Protein AF-A0A2S7QTM5-F1 (afdb_monomer)

Secondary structure (DSSP, 8-state):
----PPPPPPSPPPPPP--TT---SSPPPPPTTS------S---------TTSPPPPPPPTHHHHHHHHHHHHHHHHHHHHHHHHHHHHHHTSS--

pLDDT: mean 75.63, std 12.45, range [46.53, 96.38]

Foldseek 3Di:
DDDDDDDDDDDDDDPDDDDPPPPPPDDDDDDPPVDPPPPPDDPPPDDDDDPPDDPDPPDPPCVVVVVVVVVVVVVVVVVVVVVVVVVVVVVVPPDD

Mean predicted aligned error: 20.3 Å

Structure (mmCIF, N/CA/C/O backbone):
data_AF-A0A2S7QTM5-F1
#
_entry.id   AF-A0A2S7QTM5-F1
#
loop_
_atom_site.group_PDB
_atom_site.id
_atom_site.type_symbol
_atom_site.label_atom_id
_atom_site.label_alt_id
_atom_site.label_comp_id
_atom_site.label_asym_id
_atom_site.label_entity_id
_atom_site.label_seq_id
_atom_site.pdbx_PDB_ins_code
_atom_site.Cartn_x
_atom_site.Cartn_y
_atom_site.Cartn_z
_atom_site.occupancy
_atom_site.B_iso_or_equiv
_atom_site.auth_seq_id
_atom_site.auth_comp_id
_atom_site.auth_asym_id
_atom_site.auth_atom_id
_atom_site.pdbx_PDB_model_num
ATOM 1 N N . MET A 1 1 ? 7.133 19.680 53.955 1.00 46.53 1 MET A N 1
ATOM 2 C CA . MET A 1 1 ? 5.943 18.919 54.387 1.00 46.53 1 MET A CA 1
ATOM 3 C C . MET A 1 1 ? 5.919 17.634 53.579 1.00 46.53 1 MET A C 1
ATOM 5 O O . MET A 1 1 ? 5.990 17.723 52.363 1.00 46.53 1 MET A O 1
ATOM 9 N N . SER A 1 2 ? 5.973 16.465 54.218 1.00 62.16 2 SER A N 1
ATOM 10 C CA . SER A 1 2 ? 6.038 15.177 53.516 1.00 62.16 2 SER A CA 1
ATOM 11 C C . SER A 1 2 ? 4.706 14.884 52.830 1.00 62.16 2 SER A C 1
ATOM 13 O O . SER A 1 2 ? 3.692 14.730 53.510 1.00 62.16 2 SER A O 1
ATOM 15 N N . GLU A 1 3 ? 4.713 14.818 51.501 1.00 68.56 3 GLU A N 1
ATOM 16 C CA . GLU A 1 3 ? 3.540 14.467 50.702 1.00 68.56 3 GLU A CA 1
ATOM 17 C C . GLU A 1 3 ? 3.031 13.072 51.081 1.00 68.56 3 GLU A C 1
ATOM 19 O O . GLU A 1 3 ? 3.742 12.066 50.992 1.00 68.56 3 GLU A O 1
ATOM 24 N N . THR A 1 4 ? 1.782 13.008 51.531 1.00 77.62 4 THR A N 1
ATOM 25 C CA . THR A 1 4 ? 1.094 11.762 51.854 1.00 77.62 4 THR A CA 1
ATOM 26 C C . THR A 1 4 ? 0.808 10.996 50.562 1.00 77.62 4 THR A C 1
ATOM 28 O O . THR A 1 4 ? -0.100 11.319 49.797 1.00 77.62 4 THR A O 1
ATOM 31 N N . LYS A 1 5 ? 1.616 9.964 50.287 1.00 81.19 5 LYS A N 1
ATOM 32 C CA . LYS A 1 5 ? 1.419 9.075 49.133 1.00 81.19 5 LYS A CA 1
ATOM 33 C C . LYS A 1 5 ? 0.063 8.371 49.237 1.00 81.19 5 LYS A C 1
ATOM 35 O O . LYS A 1 5 ? -0.317 7.895 50.306 1.00 81.19 5 LYS A O 1
ATOM 40 N N . ARG A 1 6 ? -0.659 8.283 48.115 1.00 82.88 6 ARG A N 1
ATOM 41 C CA . ARG A 1 6 ? -1.947 7.577 48.049 1.00 82.88 6 ARG A CA 1
ATOM 42 C C . ARG A 1 6 ? -1.751 6.099 48.430 1.00 82.88 6 ARG A C 1
ATOM 44 O O . ARG A 1 6 ? -0.800 5.485 47.942 1.00 82.88 6 ARG A O 1
ATOM 51 N N . PRO A 1 7 ? -2.622 5.516 49.270 1.00 81.88 7 PRO A N 1
ATOM 52 C CA . PRO A 1 7 ? -2.515 4.110 49.638 1.00 81.88 7 PRO A CA 1
ATOM 53 C C . PRO A 1 7 ? -2.761 3.211 48.420 1.00 81.88 7 PRO A C 1
ATOM 55 O O . PRO A 1 7 ? -3.629 3.487 47.591 1.00 81.88 7 PRO A O 1
ATOM 58 N N . LEU A 1 8 ? -1.997 2.121 48.320 1.00 80.88 8 LEU A N 1
ATOM 59 C CA . LEU A 1 8 ? -2.173 1.121 47.268 1.00 80.88 8 LEU A CA 1
ATOM 60 C C . LEU A 1 8 ? -3.479 0.349 47.489 1.00 80.88 8 LEU A C 1
ATOM 62 O O . LEU A 1 8 ? -3.722 -0.177 48.577 1.00 80.88 8 LEU A O 1
ATOM 66 N N . LEU A 1 9 ? -4.295 0.247 46.440 1.00 81.00 9 LEU A N 1
ATOM 67 C CA . LEU A 1 9 ? -5.479 -0.610 46.424 1.00 81.00 9 LEU A CA 1
ATOM 68 C C . LEU A 1 9 ? -5.032 -2.077 46.435 1.00 81.00 9 LEU A C 1
ATOM 70 O O . LEU A 1 9 ? -4.358 -2.533 45.514 1.00 81.00 9 LEU A O 1
ATOM 74 N N . LYS A 1 10 ? -5.396 -2.809 47.491 1.00 84.19 10 LYS A N 1
ATOM 75 C CA . LYS A 1 10 ? -5.152 -4.251 47.624 1.00 84.19 10 LYS A CA 1
ATOM 76 C C . LYS A 1 10 ? -6.437 -5.020 47.315 1.00 84.19 10 LYS A C 1
ATOM 78 O O . LYS A 1 10 ? -7.505 -4.632 47.783 1.00 84.19 10 LYS A O 1
ATOM 83 N N . GLY A 1 11 ? -6.324 -6.123 46.579 1.00 84.56 11 GLY A N 1
ATOM 84 C CA . GLY A 1 11 ? -7.435 -7.029 46.268 1.00 84.56 11 GLY A CA 1
ATOM 85 C C . GLY A 1 11 ? -7.641 -7.247 44.770 1.00 84.56 11 GLY A C 1
ATOM 86 O O . GLY A 1 11 ? -6.951 -6.655 43.943 1.00 84.56 11 GLY A O 1
ATOM 87 N N . SER A 1 12 ? -8.589 -8.124 44.429 1.00 84.44 12 SER A N 1
ATOM 88 C CA . SER A 1 12 ? -8.941 -8.400 43.034 1.00 84.44 12 SER A CA 1
ATOM 89 C C . SER A 1 12 ? -9.509 -7.147 42.367 1.00 84.44 12 SER A C 1
ATOM 91 O O . SER A 1 12 ? -10.381 -6.472 42.927 1.00 84.44 12 SER A O 1
ATOM 93 N N . LEU A 1 13 ? -8.999 -6.829 41.179 1.00 82.56 13 LEU A N 1
ATOM 94 C CA . LEU A 1 13 ? -9.463 -5.692 40.396 1.00 82.56 13 LEU A CA 1
ATOM 95 C C . 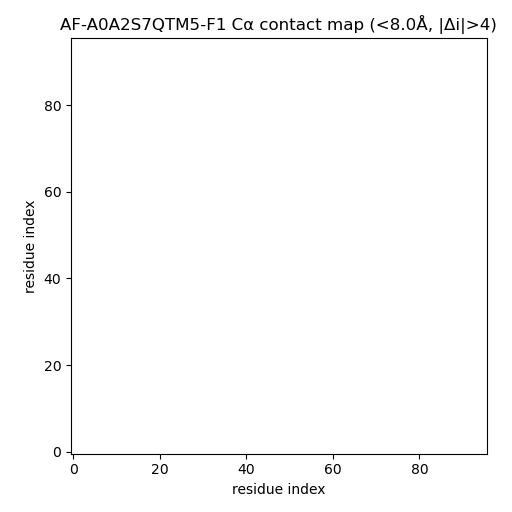LEU A 1 13 ? -10.930 -5.905 40.018 1.00 82.56 13 LEU A C 1
ATOM 97 O O . LEU A 1 13 ? -11.316 -6.963 39.522 1.00 82.56 13 LEU A O 1
ATOM 101 N N . ARG A 1 14 ? -11.759 -4.888 40.262 1.00 83.19 14 ARG A N 1
ATOM 102 C CA . ARG A 1 14 ? -13.162 -4.909 39.847 1.00 83.19 14 ARG A CA 1
ATOM 103 C C . ARG A 1 14 ? -13.291 -4.382 38.419 1.00 83.19 14 ARG A C 1
ATOM 105 O O . ARG A 1 14 ? -12.563 -3.453 38.062 1.00 83.19 14 ARG A O 1
ATOM 112 N N . PRO A 1 15 ? -14.241 -4.911 37.631 1.00 83.88 15 PRO A N 1
ATOM 113 C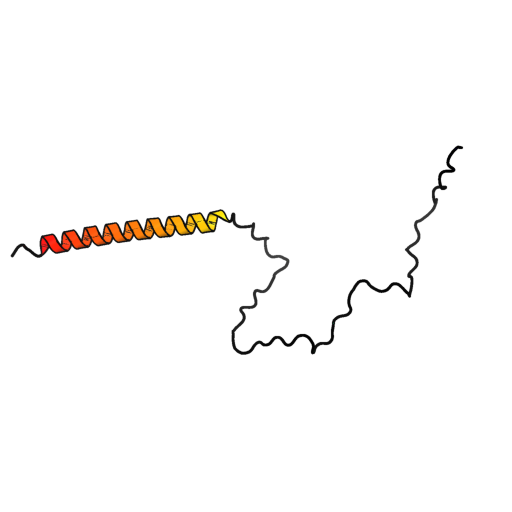 CA . PRO A 1 15 ? -14.596 -4.315 36.357 1.00 83.88 15 PRO A CA 1
ATOM 114 C C . PRO A 1 15 ? -14.974 -2.834 36.526 1.00 83.88 15 PRO A C 1
ATOM 116 O O . PRO A 1 15 ? -15.558 -2.463 37.555 1.00 83.88 15 PRO A O 1
ATOM 119 N N . PRO A 1 16 ? -14.667 -1.982 35.536 1.00 82.69 16 PRO A N 1
ATOM 120 C CA . PRO A 1 16 ? -15.140 -0.605 35.509 1.00 82.69 16 PRO A CA 1
ATOM 121 C C . PRO A 1 16 ? -16.660 -0.538 35.695 1.00 82.69 16 PRO A C 1
ATOM 123 O O . PRO A 1 16 ? -17.401 -1.354 35.145 1.00 82.69 16 PRO A O 1
ATOM 126 N N . LYS A 1 17 ? -17.141 0.446 36.463 1.00 82.31 17 LYS A N 1
ATOM 127 C CA . LYS A 1 17 ? -18.584 0.693 36.577 1.00 82.31 17 LYS A CA 1
ATOM 128 C C . LYS A 1 17 ? -19.105 1.175 35.224 1.00 82.31 17 LYS A C 1
ATOM 130 O O . LYS A 1 17 ? -18.611 2.172 34.700 1.00 82.31 17 LYS A O 1
ATOM 135 N N . VAL A 1 18 ? -20.104 0.483 34.684 1.00 75.44 18 VAL A N 1
ATOM 136 C CA . VAL A 1 18 ? -20.810 0.914 33.474 1.00 75.44 18 VAL A CA 1
ATOM 137 C C . VAL A 1 18 ? -21.546 2.207 33.812 1.00 75.44 18 VAL A C 1
ATOM 139 O O . VAL A 1 18 ? -22.441 2.209 34.654 1.00 75.44 18 VAL A O 1
ATOM 142 N N . ASN A 1 19 ? -21.124 3.313 33.206 1.00 74.75 19 ASN A N 1
ATOM 143 C CA . ASN A 1 19 ? -21.783 4.598 33.373 1.00 74.75 19 ASN A CA 1
ATOM 144 C C . ASN A 1 19 ? -22.840 4.732 32.263 1.00 74.75 19 ASN A C 1
ATOM 146 O O . ASN A 1 19 ? -22.456 4.798 31.093 1.00 74.75 19 ASN A O 1
ATOM 150 N N . PRO A 1 20 ? -24.149 4.740 32.578 1.00 68.62 20 PRO A N 1
ATOM 151 C CA . PRO A 1 20 ? -25.205 4.780 31.563 1.00 68.62 20 PRO A CA 1
ATOM 152 C C . PRO A 1 20 ? -25.215 6.093 30.767 1.00 68.62 20 PRO A C 1
ATOM 154 O O . PRO A 1 20 ? -25.810 6.155 29.699 1.00 68.62 20 PRO A O 1
ATOM 157 N N . SER A 1 21 ? -24.536 7.132 31.264 1.00 66.81 21 SER A N 1
ATOM 158 C CA . SER A 1 21 ? -24.379 8.425 30.598 1.00 66.81 21 SER A CA 1
ATOM 159 C C . SER A 1 21 ? -23.106 8.540 29.754 1.00 66.81 21 SER A C 1
ATOM 161 O O . SER A 1 21 ? -22.756 9.651 29.357 1.00 66.81 21 SER A O 1
ATOM 163 N N . ASN A 1 22 ? -22.366 7.449 29.519 1.00 62.62 22 ASN A N 1
ATOM 164 C CA . ASN A 1 22 ? -21.250 7.490 28.578 1.00 62.62 22 ASN A CA 1
ATOM 165 C C . ASN A 1 22 ? -21.822 7.755 27.183 1.00 62.62 22 ASN A C 1
ATOM 167 O O . ASN A 1 22 ? -22.296 6.835 26.516 1.00 62.62 22 ASN A O 1
ATOM 171 N N . LEU A 1 23 ? -21.769 9.019 26.751 1.00 66.56 23 LEU A N 1
ATOM 172 C CA . LEU A 1 23 ? -21.862 9.355 25.341 1.00 66.56 23 LEU A CA 1
ATOM 173 C C . LEU A 1 23 ? -20.782 8.541 24.635 1.00 66.56 23 LEU A C 1
ATOM 175 O O . LEU A 1 23 ? -19.585 8.758 24.807 1.00 66.56 23 LEU A O 1
ATOM 179 N N . SER A 1 24 ? -21.233 7.535 23.903 1.00 68.44 24 SER A N 1
ATOM 180 C CA . SER A 1 24 ? -20.407 6.781 22.983 1.00 68.44 24 SER A CA 1
ATOM 181 C C .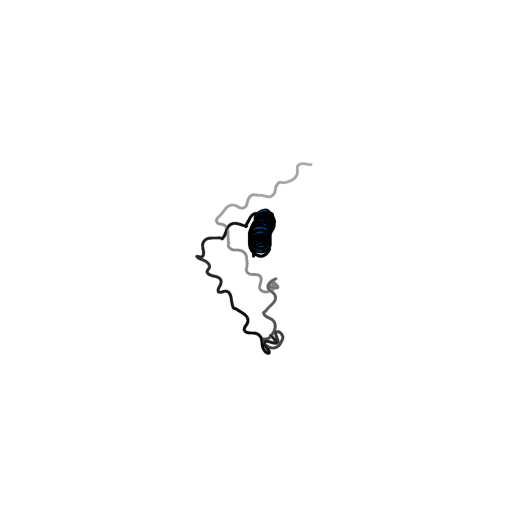 SER A 1 24 ? -19.698 7.775 22.056 1.00 68.44 24 SER A C 1
ATOM 183 O O . SER A 1 24 ? -20.363 8.573 21.402 1.00 68.44 24 SER A O 1
ATOM 185 N N . TYR A 1 25 ? -18.361 7.742 21.986 1.00 67.94 25 TYR A N 1
ATOM 186 C CA . TYR A 1 25 ? -17.603 8.475 20.954 1.00 67.94 25 TYR A CA 1
ATOM 187 C C . TYR A 1 25 ? -17.922 7.971 19.543 1.00 67.94 25 TYR A C 1
ATOM 189 O O . TYR A 1 25 ? -17.589 8.608 18.547 1.00 67.94 25 TYR A O 1
ATOM 197 N N . THR A 1 26 ? -18.535 6.795 19.460 1.00 68.81 26 THR A N 1
ATOM 198 C CA . THR A 1 26 ? -18.999 6.213 18.215 1.00 68.81 26 THR A CA 1
ATOM 199 C C . THR A 1 26 ? -20.200 7.008 17.725 1.00 68.81 26 THR A C 1
ATOM 201 O O . THR A 1 26 ? -21.284 6.945 18.307 1.00 68.81 26 THR A O 1
ATOM 204 N N . GLN A 1 27 ? -19.995 7.754 16.643 1.00 69.75 27 GLN A N 1
ATOM 205 C CA . GLN A 1 27 ? -21.079 8.361 15.889 1.00 69.75 27 GLN A CA 1
ATOM 206 C C . GLN A 1 27 ? -22.024 7.237 15.423 1.00 69.75 27 GLN A C 1
ATOM 208 O O . GLN A 1 27 ? -21.552 6.276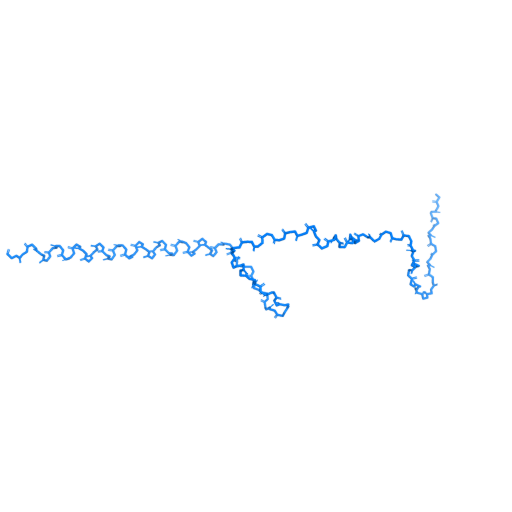 14.804 1.00 69.75 27 GLN A O 1
ATOM 213 N N . PRO A 1 28 ? -23.330 7.298 15.743 1.00 69.56 28 PRO A N 1
ATOM 214 C CA . PRO A 1 28 ? -24.277 6.326 15.220 1.00 69.56 28 PRO A CA 1
ATOM 215 C C . PRO A 1 28 ? -24.277 6.404 13.687 1.00 69.56 28 PRO A C 1
ATOM 217 O O . PRO A 1 28 ? -24.073 7.492 13.140 1.00 69.56 28 PRO A O 1
ATOM 220 N N . PRO A 1 29 ? -24.493 5.281 12.980 1.00 66.12 29 PRO A N 1
ATOM 221 C CA . PRO A 1 29 ? -24.591 5.301 11.530 1.00 66.12 29 PRO A CA 1
ATOM 222 C C . PRO A 1 29 ? -25.656 6.316 11.115 1.00 66.12 29 PRO A C 1
ATOM 224 O O . PRO A 1 29 ? -26.801 6.228 11.565 1.00 66.12 29 PRO A O 1
ATOM 227 N N . ALA A 1 30 ? -25.274 7.290 10.292 1.00 66.69 30 ALA A N 1
ATOM 228 C CA . ALA A 1 30 ? -26.246 8.190 9.698 1.00 66.69 30 ALA A CA 1
ATOM 229 C C . ALA A 1 30 ? -27.184 7.388 8.780 1.00 66.69 30 ALA A C 1
ATOM 231 O O . ALA A 1 30 ? -26.824 6.317 8.280 1.00 66.69 30 ALA A O 1
ATOM 232 N N . SER A 1 31 ? -28.422 7.862 8.646 1.00 69.75 31 SER A N 1
ATOM 233 C CA . SER A 1 31 ? -29.506 7.144 7.969 1.00 69.75 31 SER A CA 1
ATOM 234 C C . SER A 1 31 ? -29.119 6.679 6.554 1.00 69.75 31 SER A C 1
ATOM 236 O O . SER A 1 31 ? -28.296 7.301 5.882 1.00 69.75 31 SER A O 1
ATOM 238 N N . ARG A 1 32 ? -29.725 5.577 6.085 1.00 62.47 32 ARG A N 1
ATOM 239 C CA . ARG A 1 32 ? -29.421 4.953 4.779 1.00 62.47 32 ARG A CA 1
ATOM 240 C C . ARG A 1 32 ? -29.512 5.909 3.580 1.00 62.47 32 ARG A C 1
ATOM 242 O O . ARG A 1 32 ? -28.862 5.636 2.576 1.00 62.47 32 ARG A O 1
ATOM 249 N N . ASP A 1 33 ? -30.269 6.997 3.698 1.00 64.06 33 ASP A N 1
ATOM 250 C CA . ASP A 1 33 ? -30.553 7.932 2.605 1.00 64.06 33 ASP A CA 1
ATOM 251 C C . ASP A 1 33 ? -29.549 9.093 2.478 1.00 64.06 33 ASP A C 1
ATOM 253 O O . ASP A 1 33 ? -29.609 9.838 1.503 1.00 64.06 33 ASP A O 1
ATOM 257 N N . GLU A 1 34 ? -28.586 9.251 3.396 1.00 60.78 34 GLU A N 1
ATOM 258 C CA . GLU A 1 34 ? -27.536 10.283 3.258 1.00 60.78 34 GLU A CA 1
ATOM 259 C C . GLU A 1 34 ? -26.430 9.897 2.260 1.00 60.78 34 GLU A C 1
ATOM 261 O O . GLU A 1 34 ? -25.708 10.758 1.756 1.00 60.78 34 GLU A O 1
ATOM 266 N N . LEU A 1 35 ? -26.292 8.607 1.937 1.00 55.88 35 LEU A N 1
ATOM 267 C CA . LEU A 1 35 ? -25.287 8.102 1.001 1.00 55.88 35 LEU A CA 1
ATOM 268 C C . 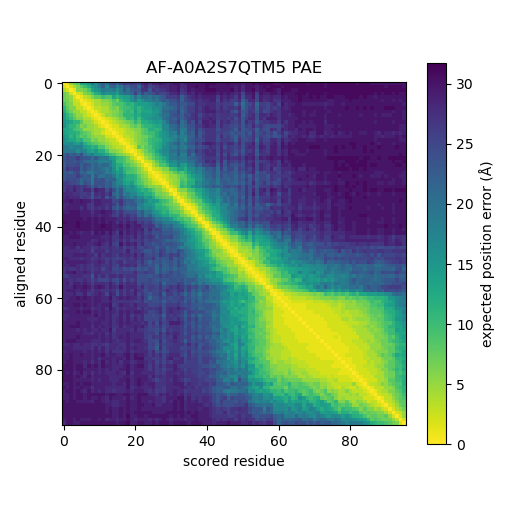LEU A 1 35 ? -25.921 7.806 -0.359 1.00 55.88 35 LEU A C 1
ATOM 270 O O . LEU A 1 35 ? -26.105 6.653 -0.749 1.00 55.88 35 LEU A O 1
ATOM 274 N N . SER A 1 36 ? -26.213 8.852 -1.129 1.00 56.00 36 SER A N 1
ATOM 275 C CA . SER A 1 36 ? -26.523 8.692 -2.548 1.00 56.00 36 SER A CA 1
ATOM 276 C C . SER A 1 36 ? -25.241 8.335 -3.312 1.00 56.00 36 SER A C 1
ATOM 278 O O . SER A 1 36 ? -24.534 9.209 -3.819 1.00 56.00 36 SER A O 1
ATOM 280 N N . ILE A 1 37 ? -24.910 7.043 -3.397 1.00 61.84 37 ILE A N 1
ATOM 281 C CA . ILE A 1 37 ? -23.891 6.563 -4.337 1.00 61.84 37 ILE A CA 1
ATOM 282 C C . ILE A 1 37 ? -24.502 6.693 -5.732 1.00 61.84 37 ILE A C 1
ATOM 284 O O . ILE A 1 37 ? -25.239 5.824 -6.194 1.00 61.84 37 ILE A O 1
ATOM 288 N N . GLY A 1 38 ? -24.220 7.812 -6.396 1.00 55.91 38 GLY A N 1
ATOM 289 C CA . GLY A 1 38 ? -24.588 8.061 -7.785 1.00 55.91 38 GLY A CA 1
ATOM 290 C C . GLY A 1 38 ? -23.812 7.155 -8.738 1.00 55.91 38 GLY A C 1
ATOM 291 O O . GLY A 1 38 ? -22.968 7.622 -9.495 1.00 55.91 38 GLY A O 1
ATOM 292 N N . ALA A 1 39 ? -24.072 5.849 -8.713 1.00 60.06 39 ALA A N 1
ATOM 293 C CA . ALA A 1 39 ? -23.534 4.908 -9.686 1.00 60.06 39 ALA A CA 1
ATOM 294 C C . ALA A 1 39 ? -24.417 4.890 -10.942 1.00 60.06 39 ALA A C 1
ATOM 296 O O . ALA A 1 39 ? -25.009 3.877 -11.303 1.00 60.06 39 ALA A O 1
ATOM 297 N N . GLN A 1 40 ? -24.503 6.027 -11.631 1.00 57.75 40 GLN A N 1
ATOM 298 C CA . GLN A 1 40 ? -24.942 6.048 -13.022 1.00 57.75 40 GLN A CA 1
ATOM 299 C C . GLN A 1 40 ? -23.713 5.829 -13.916 1.00 57.75 40 GLN A C 1
ATOM 301 O O . GLN A 1 40 ? -22.891 6.719 -14.121 1.00 57.75 40 GLN A O 1
ATOM 306 N N . GLY A 1 41 ? -23.587 4.610 -14.446 1.00 57.03 41 GLY A N 1
ATOM 307 C CA . GLY A 1 41 ? -22.974 4.403 -15.761 1.00 57.03 41 GLY A CA 1
ATOM 308 C C . GLY A 1 41 ? -21.482 4.079 -15.847 1.00 57.03 41 GLY A C 1
ATOM 309 O O . GLY A 1 41 ? -20.936 4.142 -16.945 1.00 57.03 41 GLY A O 1
ATOM 310 N N . LYS A 1 42 ? -20.794 3.689 -14.770 1.00 61.12 42 LYS A N 1
ATOM 311 C CA . LYS A 1 42 ? -19.441 3.115 -14.894 1.00 61.12 42 LYS A CA 1
ATOM 312 C C . LYS A 1 42 ? -19.370 1.833 -14.087 1.00 61.12 42 LYS A C 1
ATOM 314 O O . LYS A 1 42 ? -19.656 1.846 -12.898 1.00 61.12 42 LYS A O 1
ATOM 319 N N . ASN A 1 43 ? -19.026 0.731 -14.752 1.00 62.62 43 ASN A N 1
ATOM 320 C CA . ASN A 1 43 ? -18.731 -0.553 -14.126 1.00 62.62 43 ASN A CA 1
ATOM 321 C C . ASN A 1 43 ? -17.549 -0.336 -13.163 1.00 62.62 43 ASN A C 1
ATOM 323 O O . ASN A 1 43 ? -16.389 -0.331 -13.575 1.00 62.62 43 ASN A O 1
ATOM 327 N N . VAL A 1 44 ? -17.846 -0.004 -11.905 1.00 61.16 44 VAL A N 1
ATOM 328 C CA . VAL A 1 44 ? -16.826 0.202 -10.880 1.00 61.16 44 VAL A CA 1
ATOM 329 C C . VAL A 1 44 ? -16.270 -1.176 -10.579 1.00 61.16 44 VAL A C 1
ATOM 331 O O . VAL A 1 44 ? -16.972 -2.031 -10.044 1.00 61.16 44 VAL A O 1
ATOM 334 N N . LYS A 1 45 ? -15.018 -1.405 -10.972 1.00 65.62 45 LYS A N 1
ATOM 335 C CA . LYS A 1 45 ? -14.315 -2.650 -10.687 1.00 65.62 45 LYS A CA 1
ATOM 336 C C . LYS A 1 45 ? -14.130 -2.742 -9.173 1.00 65.62 45 LYS A C 1
ATOM 338 O O . LYS A 1 45 ? -13.227 -2.122 -8.617 1.00 65.62 45 LYS A O 1
ATOM 343 N N . VAL A 1 46 ? -15.032 -3.460 -8.512 1.00 66.50 46 VAL A N 1
ATOM 344 C CA . VAL A 1 46 ? -14.949 -3.727 -7.077 1.00 66.50 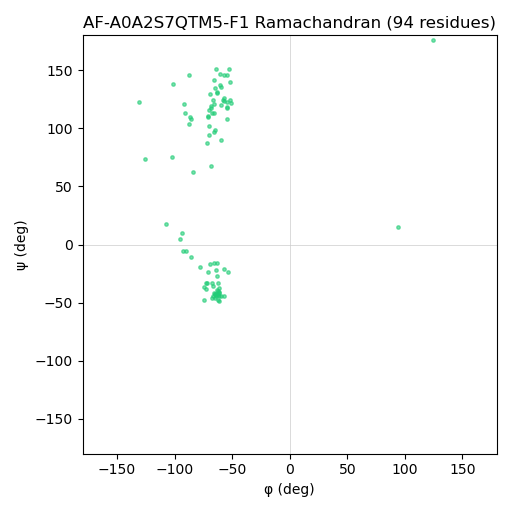46 VAL A CA 1
ATOM 345 C C . VAL A 1 46 ? -13.743 -4.635 -6.868 1.00 66.50 46 VAL A C 1
ATOM 347 O O . VAL A 1 46 ? -13.713 -5.763 -7.356 1.00 66.50 46 VAL A O 1
ATOM 350 N N . VAL A 1 47 ? -12.713 -4.115 -6.204 1.00 71.25 47 VAL A N 1
ATOM 351 C CA . VAL A 1 47 ? -11.574 -4.921 -5.767 1.00 71.25 47 VAL A CA 1
ATOM 352 C C . VAL A 1 47 ? -11.961 -5.522 -4.424 1.00 71.25 47 VAL A C 1
ATOM 354 O O . VAL A 1 47 ? -12.084 -4.808 -3.432 1.00 71.25 47 VAL A O 1
ATOM 357 N N . GLU A 1 48 ? -12.214 -6.826 -4.413 1.00 75.25 48 GLU A N 1
ATOM 358 C CA . GLU A 1 48 ? -12.488 -7.569 -3.188 1.00 75.25 48 GLU A CA 1
ATOM 359 C C . GLU A 1 48 ? -11.229 -7.582 -2.308 1.00 75.25 48 GLU A C 1
ATOM 361 O O . GLU A 1 48 ? -10.159 -8.029 -2.728 1.00 75.25 48 GLU A O 1
ATOM 366 N N . PHE A 1 49 ? -11.345 -7.053 -1.088 1.00 67.12 49 PHE A N 1
ATOM 367 C CA . PHE A 1 49 ? -10.264 -7.071 -0.106 1.00 67.12 49 PHE A CA 1
ATOM 368 C C . PHE A 1 49 ? -10.315 -8.379 0.682 1.00 67.12 49 PHE A C 1
ATOM 370 O O . PHE A 1 49 ? -11.206 -8.585 1.502 1.00 67.12 49 PHE A O 1
ATOM 377 N N . ASN A 1 50 ? -9.335 -9.251 0.455 1.00 79.94 50 ASN A N 1
ATOM 378 C CA . ASN A 1 50 ? -9.166 -10.477 1.225 1.00 79.94 50 ASN A CA 1
ATOM 379 C C . ASN A 1 50 ? -8.226 -10.225 2.421 1.00 79.94 50 ASN A C 1
ATOM 381 O O . ASN A 1 50 ? -7.069 -9.851 2.238 1.00 79.94 50 ASN A O 1
ATOM 385 N N . SER A 1 51 ? -8.709 -10.451 3.645 1.00 72.06 51 SER A N 1
ATOM 386 C CA . SER A 1 51 ? -7.941 -10.281 4.890 1.00 72.06 51 SER A CA 1
ATOM 387 C C . SER A 1 51 ? -6.829 -11.317 5.086 1.00 72.06 51 SER A C 1
ATOM 389 O O . SER A 1 51 ? -5.919 -11.087 5.879 1.00 72.06 51 SER A O 1
ATOM 391 N N . SER A 1 52 ? -6.870 -12.433 4.354 1.00 81.88 52 SER A N 1
ATOM 392 C CA . SER A 1 52 ? -5.795 -13.423 4.285 1.00 81.88 52 SER A CA 1
ATOM 393 C C . SER A 1 52 ? -4.861 -13.202 3.092 1.00 81.88 52 SER A C 1
ATOM 395 O O . SER A 1 52 ? -4.000 -14.044 2.832 1.00 81.88 52 SER A O 1
ATOM 397 N N . ALA A 1 53 ? -5.038 -12.121 2.321 1.00 78.75 53 ALA A N 1
ATOM 398 C CA . ALA A 1 53 ? -4.124 -11.808 1.234 1.00 78.75 53 ALA A CA 1
ATOM 399 C C . ALA A 1 53 ? -2.739 -11.487 1.798 1.00 78.75 53 ALA A C 1
ATOM 401 O O . ALA A 1 53 ? -2.597 -10.717 2.749 1.00 78.75 53 ALA A O 1
ATOM 402 N N . ILE A 1 54 ? -1.711 -12.066 1.178 1.00 78.56 54 ILE A N 1
ATOM 403 C CA . ILE A 1 54 ? -0.321 -11.739 1.485 1.00 78.56 54 ILE A CA 1
ATOM 404 C C . ILE A 1 54 ? -0.153 -10.229 1.265 1.00 78.56 54 ILE A C 1
ATOM 406 O O . ILE A 1 54 ? -0.446 -9.764 0.156 1.00 78.56 54 ILE A O 1
ATOM 410 N N . PRO A 1 55 ? 0.293 -9.458 2.279 1.00 75.38 55 PRO A N 1
ATOM 411 C CA . PRO A 1 55 ? 0.518 -8.032 2.123 1.00 75.38 55 PRO A CA 1
ATOM 412 C C . PRO A 1 55 ? 1.449 -7.815 0.939 1.00 75.38 55 PRO A C 1
ATOM 414 O O . PRO A 1 55 ? 2.578 -8.311 0.933 1.00 75.38 55 PRO A O 1
ATOM 417 N N . GLN A 1 56 ? 0.975 -7.107 -0.085 1.00 75.12 56 GLN A N 1
ATOM 418 C CA . GLN A 1 56 ? 1.873 -6.706 -1.154 1.00 75.12 56 GLN A CA 1
ATOM 419 C C . GLN A 1 56 ? 2.833 -5.677 -0.559 1.00 75.12 56 GLN A C 1
ATOM 421 O O . GLN A 1 56 ? 2.366 -4.655 -0.046 1.00 75.12 56 GLN A O 1
ATOM 426 N N . PRO A 1 57 ? 4.152 -5.939 -0.556 1.00 76.62 57 PRO A N 1
ATOM 427 C CA . PRO A 1 57 ? 5.100 -4.956 -0.070 1.00 76.62 57 PRO A CA 1
ATOM 428 C C . PRO A 1 57 ? 4.923 -3.673 -0.877 1.00 76.62 57 PRO A C 1
ATOM 430 O O . PRO A 1 57 ? 4.615 -3.716 -2.072 1.00 76.62 57 PRO A O 1
ATOM 433 N N . PHE A 1 58 ? 5.119 -2.531 -0.222 1.00 68.56 58 PHE A N 1
ATOM 434 C CA . PHE A 1 58 ? 5.140 -1.253 -0.914 1.00 68.56 58 PHE A CA 1
ATOM 435 C C . PHE A 1 58 ? 6.173 -1.340 -2.037 1.00 68.56 58 PHE A C 1
ATOM 437 O O . PHE A 1 58 ? 7.359 -1.568 -1.787 1.00 68.56 58 PHE A O 1
ATOM 444 N N . LEU A 1 59 ? 5.709 -1.209 -3.281 1.00 70.19 59 LEU A N 1
ATOM 445 C CA . LEU A 1 59 ? 6.606 -1.034 -4.412 1.00 70.19 59 LEU A CA 1
ATOM 446 C C . LEU A 1 59 ? 7.457 0.202 -4.111 1.00 70.19 59 LEU A C 1
ATOM 448 O O . LEU A 1 59 ? 6.903 1.268 -3.840 1.00 70.19 59 LEU A O 1
ATOM 452 N N . ASP A 1 60 ? 8.783 0.068 -4.173 1.00 83.69 60 ASP A N 1
ATOM 453 C CA . ASP A 1 60 ? 9.670 1.230 -4.175 1.00 83.69 60 ASP A CA 1
ATOM 454 C C . ASP A 1 60 ? 9.173 2.192 -5.273 1.00 83.69 60 ASP A C 1
ATOM 456 O O . ASP A 1 60 ? 9.085 1.777 -6.436 1.00 83.69 60 ASP A O 1
ATOM 460 N N . PRO A 1 61 ? 8.824 3.453 -4.951 1.00 80.88 61 PRO A N 1
ATOM 461 C CA . PRO A 1 61 ? 8.307 4.401 -5.935 1.00 80.88 61 PRO A CA 1
ATOM 462 C C . PRO A 1 61 ? 9.274 4.613 -7.113 1.00 80.88 61 PRO A C 1
ATOM 464 O O . PRO A 1 61 ? 8.841 4.973 -8.211 1.00 80.88 61 PRO A O 1
ATOM 467 N N . SER A 1 62 ? 10.569 4.312 -6.937 1.00 87.88 62 SER A N 1
ATOM 468 C CA . SER A 1 62 ? 11.568 4.340 -8.009 1.00 87.88 62 SER A CA 1
ATOM 469 C C . SER A 1 62 ? 11.307 3.317 -9.124 1.00 87.88 62 SER A C 1
ATOM 471 O O . SER A 1 62 ? 11.757 3.516 -10.254 1.00 87.88 62 SER A O 1
ATOM 473 N N . ILE A 1 63 ? 10.547 2.243 -8.866 1.00 86.25 63 ILE A N 1
ATOM 474 C CA . ILE A 1 63 ? 10.228 1.209 -9.865 1.00 86.25 63 ILE A CA 1
ATOM 475 C C . ILE A 1 63 ? 9.450 1.790 -11.046 1.00 86.25 63 ILE A C 1
ATOM 477 O O . ILE A 1 63 ? 9.704 1.402 -12.187 1.00 86.25 63 ILE A O 1
ATOM 481 N N . VAL A 1 64 ? 8.542 2.738 -10.804 1.00 86.19 64 VAL A N 1
ATOM 482 C CA . VAL A 1 64 ? 7.771 3.380 -11.880 1.00 86.19 64 VAL A CA 1
ATOM 483 C C . VAL A 1 64 ? 8.700 4.187 -12.788 1.00 86.19 64 VAL A C 1
ATOM 485 O O . VAL A 1 64 ? 8.613 4.094 -14.011 1.00 86.19 64 VAL A O 1
ATOM 488 N N . GLN A 1 65 ? 9.648 4.916 -12.196 1.00 91.38 65 GLN A N 1
ATOM 489 C CA . GLN A 1 65 ? 10.627 5.714 -12.937 1.00 91.38 65 GLN A CA 1
ATOM 490 C C . GLN A 1 65 ? 11.589 4.832 -13.741 1.00 91.38 65 GLN A C 1
ATOM 492 O O . GLN A 1 65 ? 11.824 5.102 -14.917 1.00 91.38 65 GLN A O 1
ATOM 497 N N . LYS A 1 66 ? 12.092 3.746 -13.139 1.00 92.75 66 LYS A N 1
ATOM 498 C CA . LYS A 1 66 ? 12.973 2.773 -13.805 1.00 92.75 66 LYS A CA 1
ATOM 499 C C . LYS A 1 66 ? 12.287 2.103 -14.994 1.00 92.75 66 LYS A C 1
ATOM 501 O O . LYS A 1 66 ? 12.897 1.974 -16.050 1.00 92.75 66 LYS A O 1
ATOM 506 N N . ARG A 1 67 ? 11.010 1.727 -14.857 1.00 91.62 67 ARG A N 1
ATOM 507 C CA . ARG A 1 67 ? 10.213 1.181 -15.970 1.00 91.62 67 ARG A CA 1
ATOM 508 C C . ARG A 1 67 ? 10.060 2.198 -17.098 1.00 91.62 67 ARG A C 1
ATOM 510 O O . ARG A 1 67 ? 10.379 1.888 -18.236 1.00 91.62 67 ARG A O 1
ATOM 517 N N . ALA A 1 68 ? 9.701 3.438 -16.766 1.00 93.75 68 ALA A N 1
ATOM 518 C CA . ALA A 1 68 ? 9.570 4.508 -17.754 1.00 93.75 68 ALA A CA 1
ATOM 519 C C . ALA A 1 68 ? 10.892 4.866 -18.469 1.00 93.75 68 ALA A C 1
ATOM 521 O O . ALA A 1 68 ? 10.873 5.387 -19.585 1.00 93.75 68 ALA A O 1
ATOM 522 N N . GLN A 1 69 ? 12.046 4.645 -17.831 1.00 95.56 69 GLN A N 1
ATOM 523 C CA . GLN A 1 69 ? 13.359 4.776 -18.472 1.00 95.56 69 GLN A CA 1
ATOM 524 C C . GLN A 1 69 ? 13.636 3.601 -19.416 1.00 95.56 69 GLN A C 1
ATOM 526 O O . GLN A 1 69 ? 13.972 3.832 -20.575 1.00 95.56 69 GLN A O 1
ATOM 531 N N . MET A 1 70 ? 13.412 2.367 -18.957 1.00 95.75 70 MET A N 1
ATOM 532 C CA . MET A 1 70 ? 13.570 1.159 -19.776 1.00 95.75 70 MET A CA 1
ATOM 533 C C . MET A 1 70 ? 12.711 1.198 -21.043 1.00 95.75 70 MET A C 1
ATOM 535 O O . MET A 1 70 ? 13.210 0.904 -22.126 1.00 95.75 70 MET A O 1
ATOM 539 N N . ASP A 1 71 ? 11.448 1.611 -20.927 1.00 95.38 71 ASP A N 1
ATOM 540 C CA . ASP A 1 71 ? 10.535 1.701 -22.070 1.00 95.38 71 ASP A CA 1
ATOM 541 C C . ASP A 1 71 ? 11.027 2.721 -23.107 1.00 95.38 71 ASP A C 1
ATOM 543 O O . ASP A 1 71 ? 10.974 2.467 -24.312 1.00 95.38 71 ASP A O 1
ATOM 547 N N . ARG A 1 72 ? 11.575 3.857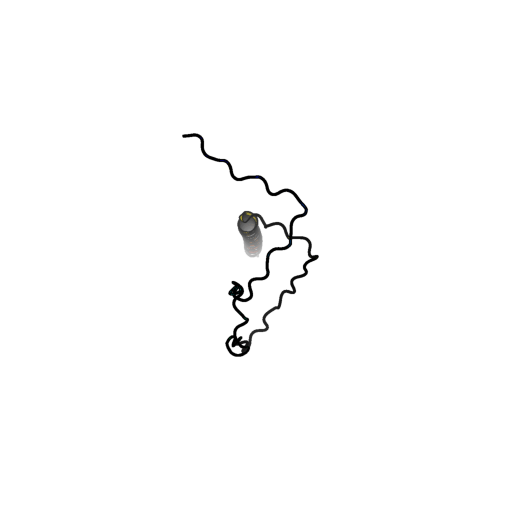 -22.653 1.00 95.31 72 ARG A N 1
ATOM 548 C CA . ARG A 1 72 ? 12.188 4.860 -23.537 1.00 95.31 72 ARG A CA 1
ATOM 549 C C . ARG A 1 72 ? 13.429 4.326 -24.242 1.00 95.31 72 ARG A C 1
ATOM 551 O O . ARG A 1 72 ? 13.571 4.516 -25.448 1.00 95.31 72 ARG A O 1
ATOM 558 N N . GLU A 1 73 ? 14.320 3.655 -23.520 1.00 96.38 73 GLU A N 1
ATOM 559 C CA . GLU A 1 73 ? 15.514 3.047 -24.116 1.00 96.38 73 GLU A CA 1
ATOM 560 C C . GLU A 1 73 ? 15.152 1.969 -25.140 1.00 96.38 73 GLU A C 1
ATOM 562 O O . GLU A 1 73 ? 15.766 1.888 -26.208 1.00 96.38 73 GLU A O 1
ATOM 567 N N . TRP A 1 74 ? 14.131 1.165 -24.842 1.00 95.38 74 TRP A N 1
ATOM 568 C CA . TRP A 1 74 ? 13.610 0.166 -25.763 1.00 95.38 74 TRP A CA 1
ATOM 569 C C . TRP A 1 74 ? 13.078 0.810 -27.045 1.00 95.38 74 TRP A C 1
ATOM 571 O O . TRP A 1 74 ? 13.468 0.399 -28.138 1.00 95.38 74 TRP A O 1
ATOM 581 N N . GLN A 1 75 ? 12.259 1.860 -26.932 1.00 94.50 75 GLN A N 1
ATOM 582 C CA . GLN A 1 75 ? 11.739 2.598 -28.087 1.00 94.50 75 GLN A CA 1
ATOM 583 C C . GLN A 1 75 ? 12.858 3.202 -28.943 1.00 94.50 75 GLN A C 1
ATOM 585 O O . GLN A 1 75 ? 12.845 3.039 -30.162 1.00 94.50 75 GLN A O 1
ATOM 590 N N . LEU A 1 76 ? 13.868 3.819 -28.322 1.00 95.50 76 LEU A N 1
ATOM 591 C CA . LEU A 1 76 ? 15.024 4.377 -29.033 1.00 95.50 76 LEU A CA 1
ATOM 592 C C . LEU A 1 76 ? 15.809 3.304 -29.796 1.00 95.50 76 LEU A C 1
ATOM 594 O O . LEU A 1 76 ? 16.238 3.531 -30.929 1.00 95.50 76 LEU A O 1
ATOM 598 N N . ARG A 1 77 ? 15.993 2.119 -29.201 1.00 93.19 77 ARG A N 1
ATOM 599 C CA . ARG A 1 77 ? 16.635 0.989 -29.890 1.00 93.19 77 ARG A CA 1
ATOM 600 C C . ARG A 1 77 ? 15.811 0.527 -31.085 1.00 93.19 77 ARG A C 1
ATOM 602 O O . ARG A 1 77 ? 16.384 0.311 -32.148 1.00 93.19 77 ARG A O 1
ATOM 609 N N . GLN A 1 78 ? 14.494 0.410 -30.931 1.00 93.00 78 GLN A N 1
ATOM 610 C CA . GLN A 1 78 ? 13.601 0.027 -32.026 1.00 93.00 78 GLN A CA 1
ATOM 611 C C . GLN A 1 78 ? 13.639 1.046 -33.169 1.00 93.00 78 GLN A C 1
ATOM 613 O O . GLN A 1 78 ? 13.788 0.662 -34.327 1.00 93.00 78 GLN A O 1
ATOM 618 N N . GLU A 1 79 ? 13.596 2.341 -32.856 1.00 91.56 79 GLU A N 1
ATOM 619 C CA . GLU A 1 79 ? 13.679 3.405 -33.858 1.00 91.56 79 GLU A CA 1
ATOM 620 C C . GLU A 1 79 ? 15.023 3.391 -34.597 1.00 91.56 79 GLU A C 1
ATOM 622 O O . GLU A 1 79 ? 15.062 3.509 -35.822 1.00 91.56 79 GLU A O 1
ATOM 627 N N . LYS A 1 80 ? 16.133 3.187 -33.877 1.00 92.00 80 LYS A N 1
ATOM 628 C CA . LYS A 1 80 ? 17.465 3.086 -34.485 1.00 92.00 80 LYS A CA 1
ATOM 629 C C . LYS A 1 80 ? 17.559 1.896 -35.442 1.00 92.00 80 LYS A C 1
ATOM 631 O O . LYS A 1 80 ? 18.086 2.047 -36.542 1.00 92.00 80 LYS A O 1
ATOM 636 N N . THR A 1 81 ? 17.019 0.742 -35.052 1.00 91.38 81 THR A N 1
ATOM 637 C CA . THR A 1 81 ? 16.964 -0.451 -35.909 1.00 91.38 81 THR A CA 1
ATOM 638 C C . THR A 1 81 ? 16.080 -0.220 -37.137 1.00 91.38 81 THR A C 1
ATOM 640 O O . THR A 1 81 ? 16.475 -0.577 -38.243 1.00 91.38 81 THR A O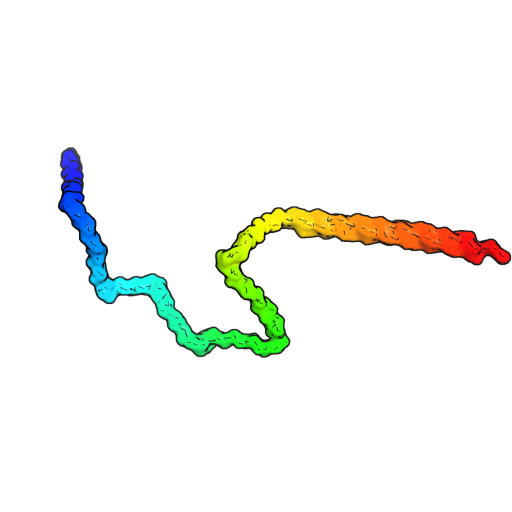 1
ATOM 643 N N . ALA A 1 82 ? 14.922 0.427 -36.971 1.00 89.12 82 ALA A N 1
ATOM 644 C CA . ALA A 1 82 ? 14.002 0.737 -38.066 1.00 89.12 82 ALA A CA 1
ATOM 645 C C . ALA A 1 82 ? 14.580 1.751 -39.070 1.00 89.12 82 ALA A C 1
ATOM 647 O O . ALA A 1 82 ? 14.349 1.641 -40.272 1.00 89.12 82 ALA A O 1
ATOM 648 N N . ARG A 1 83 ? 15.355 2.736 -38.599 1.00 86.56 83 ARG A N 1
ATOM 649 C CA . ARG A 1 83 ? 16.086 3.663 -39.477 1.00 86.56 83 ARG A CA 1
ATOM 650 C C . ARG A 1 83 ? 17.191 2.940 -40.244 1.00 86.56 83 ARG A C 1
ATOM 652 O O . ARG A 1 83 ? 17.252 3.051 -41.461 1.00 86.56 83 ARG A O 1
ATOM 659 N N . ALA A 1 84 ? 17.983 2.115 -39.559 1.00 84.62 84 ALA A N 1
ATOM 660 C CA . ALA A 1 84 ? 19.059 1.352 -40.188 1.00 84.62 84 ALA A CA 1
ATOM 661 C C . ALA A 1 84 ? 18.563 0.349 -41.247 1.00 84.62 84 ALA A C 1
ATOM 663 O O . ALA A 1 84 ? 19.265 0.109 -42.229 1.00 84.62 84 ALA A O 1
ATOM 664 N N . SER A 1 85 ? 17.375 -0.243 -41.074 1.00 81.31 85 SER A N 1
ATOM 665 C CA . SER A 1 85 ? 16.772 -1.109 -42.095 1.00 81.31 85 SER A CA 1
ATOM 666 C C . SER A 1 85 ? 16.207 -0.312 -43.274 1.00 81.31 85 SER A C 1
ATOM 668 O O . SER A 1 85 ? 16.348 -0.735 -44.420 1.00 81.31 85 SER A O 1
ATOM 670 N N . ARG A 1 86 ? 15.623 0.866 -43.021 1.00 80.38 86 ARG A N 1
ATOM 671 C CA . ARG A 1 86 ? 15.119 1.767 -44.068 1.00 80.38 86 ARG A CA 1
ATOM 672 C C . ARG A 1 86 ? 16.240 2.326 -44.946 1.00 80.38 86 ARG A C 1
ATOM 674 O O . ARG A 1 86 ? 16.082 2.361 -46.163 1.00 80.38 86 ARG A O 1
ATOM 681 N N . ASP A 1 87 ? 17.366 2.706 -44.350 1.00 78.19 87 ASP A N 1
ATOM 682 C CA . ASP A 1 87 ? 18.520 3.239 -45.083 1.00 78.19 87 ASP A CA 1
ATOM 683 C C . ASP A 1 87 ? 19.185 2.160 -45.963 1.00 78.19 87 ASP A C 1
ATOM 685 O O . ASP A 1 87 ? 19.635 2.452 -47.069 1.00 78.19 87 ASP A O 1
ATOM 689 N N . GLN A 1 88 ? 19.167 0.892 -45.527 1.00 74.69 88 GLN A N 1
ATOM 690 C CA . GLN A 1 88 ? 19.620 -0.258 -46.329 1.00 74.69 88 GLN A CA 1
ATOM 691 C C . GLN A 1 88 ? 18.656 -0.624 -47.471 1.00 74.69 88 GLN A C 1
ATOM 693 O O . GLN A 1 88 ? 19.086 -1.054 -48.543 1.00 74.69 88 GLN A O 1
ATOM 698 N N . ALA A 1 89 ? 17.349 -0.443 -47.273 1.00 71.94 89 ALA A N 1
ATOM 699 C CA . ALA A 1 89 ? 16.356 -0.644 -48.330 1.00 71.94 89 ALA A CA 1
ATOM 700 C C . ALA A 1 89 ? 16.405 0.470 -49.395 1.00 71.94 89 ALA A C 1
ATOM 702 O O . ALA A 1 89 ? 16.174 0.217 -50.573 1.00 71.94 89 ALA A O 1
ATOM 703 N N . ALA A 1 90 ? 16.737 1.704 -49.004 1.00 69.56 90 ALA A N 1
ATOM 704 C CA . ALA A 1 90 ? 16.869 2.823 -49.937 1.00 69.56 90 ALA A CA 1
ATOM 705 C C . ALA A 1 90 ? 18.137 2.722 -50.806 1.00 69.56 90 ALA A C 1
ATOM 707 O O . ALA A 1 90 ? 18.091 3.011 -52.001 1.00 69.56 90 ALA A O 1
ATOM 708 N N . SER A 1 91 ? 19.258 2.262 -50.238 1.00 63.91 91 SER A N 1
ATOM 709 C CA . SER A 1 91 ? 20.518 2.095 -50.976 1.00 63.91 91 SER A CA 1
ATOM 710 C C . SER A 1 91 ? 20.506 0.932 -51.976 1.00 63.91 91 SER A C 1
ATOM 712 O O . SER A 1 91 ? 21.241 0.974 -52.957 1.00 63.91 91 SER A O 1
ATOM 714 N N . SER A 1 92 ? 19.648 -0.073 -51.774 1.00 62.97 92 SER A N 1
ATOM 715 C CA . SER A 1 92 ? 19.464 -1.206 -52.697 1.00 62.97 92 SER A CA 1
ATOM 716 C C . SER A 1 92 ? 18.465 -0.938 -53.832 1.00 62.97 92 SER A C 1
ATOM 718 O O . SER A 1 92 ? 18.420 -1.702 -54.786 1.00 62.97 92 SER A O 1
ATOM 720 N N . SER A 1 93 ? 17.699 0.159 -53.770 1.00 62.16 93 SER A N 1
ATOM 721 C CA . SER A 1 93 ? 16.683 0.523 -54.773 1.00 62.16 93 SER A CA 1
ATOM 722 C C . SER A 1 93 ? 17.191 1.450 -55.891 1.00 62.16 93 SER A C 1
ATOM 724 O O . SER A 1 93 ? 16.428 1.752 -56.804 1.00 62.16 93 SER A O 1
ATOM 726 N N . THR A 1 94 ? 18.432 1.949 -55.826 1.00 58.50 94 THR A N 1
ATOM 727 C CA . THR A 1 94 ? 18.963 2.948 -56.789 1.00 58.50 94 THR A CA 1
ATOM 728 C C . THR A 1 94 ? 19.994 2.348 -57.762 1.00 58.50 94 THR A C 1
ATOM 730 O O . THR A 1 94 ? 20.785 3.073 -58.356 1.00 58.50 94 THR A O 1
ATOM 733 N N . GLY A 1 95 ? 20.021 1.021 -57.894 1.00 58.00 95 GLY A N 1
ATOM 734 C CA . GLY A 1 95 ? 20.918 0.293 -58.791 1.00 58.00 95 GLY A CA 1
ATOM 735 C C . GLY A 1 95 ? 20.145 -0.631 -59.725 1.00 58.00 95 GLY A C 1
ATOM 736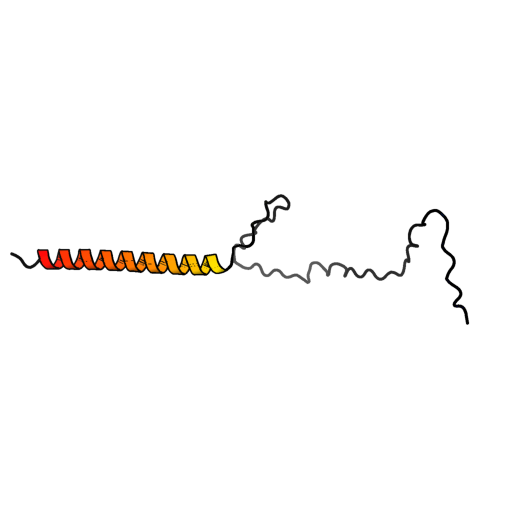 O O . GLY A 1 95 ? 20.164 -1.834 -59.505 1.00 58.00 95 GLY A O 1
ATOM 737 N N . ASP A 1 96 ? 19.478 -0.048 -60.719 1.00 47.69 96 ASP A N 1
ATOM 738 C CA . ASP A 1 96 ? 19.068 -0.676 -61.985 1.00 47.69 96 ASP A CA 1
ATOM 739 C C . ASP A 1 96 ? 19.206 0.369 -63.105 1.00 47.69 96 ASP A C 1
ATOM 741 O O . ASP A 1 96 ? 18.824 1.542 -62.862 1.00 47.69 96 ASP A O 1
#

Solvent-accessible surface area (backbone atoms only — not comparable to full-atom values): 6798 Å² total; per-residue (Å²): 132,86,81,81,74,80,80,81,88,81,74,85,85,73,79,80,80,84,59,93,80,63,76,66,88,65,76,73,84,72,64,84,80,78,67,75,78,80,80,79,88,65,92,72,81,79,77,83,86,59,90,84,54,78,79,76,72,82,73,61,76,62,54,60,56,53,49,59,49,51,54,50,54,51,50,53,51,52,52,52,51,54,49,56,52,50,56,54,55,55,66,66,69,76,77,126

Sequence (96 aa):
MSETKRPLLKGSLRPPKVNPSNLSYTQPPASRDELSIGAQGKNVKVVEFNSSAIPQPFLDPSIVQKRAQMDREWQLRQEKTARASRDQAASSSTGD

Radius of gyration: 35.55 Å; Cα contacts (8 Å, |Δi|>4): 0; chains: 1; bounding box: 52×32×116 Å